Protein AF-A0A1V6M2D8-F1 (afdb_monomer)

pLDDT: mean 84.02, std 8.61, range [56.28, 93.31]

InterPro domains:
  IPR002560 Transposase IS204/IS1001/IS1096/IS1165, DDE domain [PF01610] (1-55)

Structure (mmCIF, N/CA/C/O backbone):
data_AF-A0A1V6M2D8-F1
#
_entry.id   AF-A0A1V6M2D8-F1
#
loop_
_atom_site.group_PDB
_atom_site.id
_atom_site.type_symbol
_atom_site.label_atom_id
_atom_site.label_alt_id
_atom_site.label_comp_id
_atom_site.label_asym_id
_atom_site.label_entity_id
_atom_site.label_seq_id
_atom_site.pdbx_PDB_ins_code
_atom_site.Cartn_x
_atom_site.Cartn_y
_atom_site.Cartn_z
_atom_site.occupancy
_atom_site.B_iso_or_equiv
_atom_site.auth_seq_id
_atom_site.auth_comp_id
_atom_site.auth_asym_id
_atom_site.auth_atom_id
_atom_site.pdbx_PDB_model_num
ATOM 1 N N . MET A 1 1 ? 29.514 1.709 -11.269 1.00 56.66 1 MET A N 1
ATOM 2 C CA . MET A 1 1 ? 28.336 1.532 -12.150 1.00 56.66 1 MET A CA 1
ATOM 3 C C . MET A 1 1 ? 27.092 1.888 -11.344 1.00 56.66 1 MET A C 1
ATOM 5 O O . MET A 1 1 ? 26.933 1.337 -10.262 1.00 56.66 1 MET A O 1
ATOM 9 N N . ASN A 1 2 ? 26.266 2.833 -11.797 1.00 80.06 2 ASN A N 1
ATOM 10 C CA . ASN A 1 2 ? 25.100 3.301 -11.035 1.00 80.06 2 ASN A CA 1
ATOM 11 C C . ASN A 1 2 ? 24.079 2.164 -10.841 1.00 80.06 2 ASN A C 1
ATOM 13 O O . ASN A 1 2 ? 23.463 1.714 -11.805 1.00 80.06 2 ASN A O 1
ATOM 17 N N . THR A 1 3 ? 23.876 1.714 -9.600 1.00 88.38 3 THR A N 1
ATOM 18 C CA .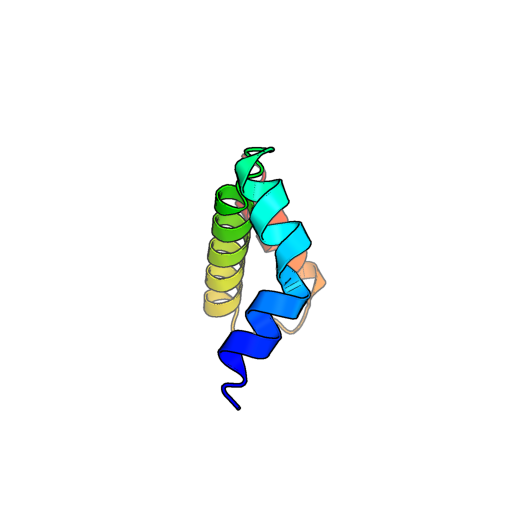 THR A 1 3 ? 22.872 0.696 -9.220 1.00 88.38 3 THR A CA 1
ATOM 19 C C . THR A 1 3 ? 21.472 1.054 -9.713 1.00 88.38 3 THR A C 1
ATOM 21 O O . THR A 1 3 ? 20.724 0.182 -10.149 1.00 88.38 3 THR A O 1
ATOM 24 N N . PHE A 1 4 ? 21.158 2.349 -9.733 1.00 89.25 4 PHE A N 1
ATOM 25 C CA . PHE A 1 4 ? 19.930 2.890 -10.306 1.00 89.25 4 PHE A CA 1
ATOM 26 C C . PHE A 1 4 ? 19.772 2.585 -11.805 1.00 89.25 4 PHE A C 1
ATOM 28 O O . PHE A 1 4 ? 18.711 2.137 -12.233 1.00 89.25 4 PHE A O 1
ATOM 35 N N . ALA A 1 5 ? 20.832 2.753 -12.602 1.00 91.19 5 ALA A N 1
ATOM 36 C CA . ALA A 1 5 ? 20.790 2.470 -14.038 1.00 91.19 5 ALA A CA 1
ATOM 37 C C . ALA A 1 5 ? 20.568 0.972 -14.307 1.00 91.19 5 ALA A C 1
ATOM 39 O O . ALA A 1 5 ? 19.742 0.607 -15.138 1.00 91.19 5 ALA A O 1
ATOM 40 N N . ASN A 1 6 ? 21.221 0.099 -13.534 1.00 92.12 6 ASN A N 1
ATOM 41 C CA . ASN A 1 6 ? 21.022 -1.350 -13.640 1.00 92.12 6 ASN A CA 1
ATOM 42 C C . ASN A 1 6 ? 19.589 -1.771 -13.270 1.00 92.12 6 ASN A C 1
ATOM 44 O O . ASN A 1 6 ? 19.022 -2.670 -13.892 1.00 92.12 6 ASN A O 1
ATOM 48 N N . MET A 1 7 ? 18.986 -1.110 -12.276 1.00 91.44 7 MET A N 1
ATOM 49 C CA . MET A 1 7 ? 17.588 -1.325 -11.905 1.00 91.44 7 MET A CA 1
ATOM 50 C C . MET A 1 7 ? 16.639 -0.924 -13.044 1.00 91.44 7 MET A C 1
ATOM 52 O O . MET A 1 7 ? 15.739 -1.694 -13.376 1.00 91.44 7 MET A O 1
ATOM 56 N N . LEU A 1 8 ? 16.852 0.239 -13.670 1.00 90.25 8 LEU A N 1
ATOM 57 C CA . LEU A 1 8 ? 16.039 0.693 -14.803 1.00 90.25 8 LEU A CA 1
ATOM 58 C C . LEU A 1 8 ? 16.099 -0.286 -15.977 1.00 90.25 8 LEU A C 1
ATOM 60 O O . LEU A 1 8 ? 15.056 -0.660 -16.507 1.00 90.25 8 LEU A O 1
ATOM 64 N N . THR A 1 9 ? 17.291 -0.768 -16.334 1.00 91.62 9 THR A N 1
ATOM 65 C CA . THR A 1 9 ? 17.444 -1.755 -17.411 1.00 91.62 9 THR A CA 1
ATOM 66 C C . THR A 1 9 ? 16.689 -3.048 -17.099 1.00 91.62 9 THR A C 1
ATOM 68 O O . THR A 1 9 ? 15.999 -3.576 -17.970 1.00 91.62 9 THR A O 1
ATOM 71 N N . LYS A 1 10 ? 16.739 -3.526 -15.846 1.00 93.31 10 LYS A N 1
ATOM 72 C CA . LYS A 1 10 ? 16.038 -4.745 -15.407 1.00 93.31 10 LYS A CA 1
ATOM 73 C C . LYS A 1 10 ? 14.512 -4.644 -15.527 1.00 93.31 10 LYS A C 1
ATOM 75 O O . LYS A 1 10 ? 13.872 -5.641 -15.847 1.00 93.31 10 LYS A O 1
ATOM 80 N N . TYR A 1 11 ? 13.930 -3.470 -15.278 1.00 90.38 11 TYR A N 1
ATOM 81 C CA . TYR A 1 11 ? 12.476 -3.250 -15.339 1.00 90.38 11 TYR A CA 1
ATOM 82 C C . TYR A 1 11 ? 12.003 -2.544 -16.620 1.00 90.38 11 TYR A C 1
ATOM 84 O O . TYR A 1 11 ? 10.822 -2.217 -16.736 1.00 90.38 11 TYR A O 1
ATOM 92 N N . SER A 1 12 ? 12.898 -2.341 -17.591 1.00 89.44 12 SER A N 1
ATOM 93 C CA . SER A 1 12 ? 12.644 -1.607 -18.840 1.00 89.44 12 SER A CA 1
ATOM 94 C C . SER A 1 12 ? 11.396 -2.085 -19.586 1.00 89.44 12 SER A C 1
ATOM 96 O O . SER A 1 12 ? 10.577 -1.265 -19.986 1.00 89.44 12 SER A O 1
ATOM 98 N N . TYR A 1 13 ? 11.193 -3.401 -19.684 1.00 89.06 13 TYR A N 1
ATOM 99 C CA . TYR A 1 13 ? 10.012 -3.998 -20.313 1.00 89.06 13 TYR A CA 1
ATOM 100 C C . TYR A 1 13 ? 8.690 -3.532 -19.679 1.00 89.06 13 TYR A C 1
ATOM 102 O O . TYR A 1 13 ? 7.761 -3.140 -20.380 1.00 89.06 13 TYR A O 1
ATOM 110 N N . GLY A 1 14 ? 8.609 -3.524 -18.345 1.00 85.00 14 GLY A N 1
ATOM 111 C CA . GLY A 1 14 ? 7.408 -3.083 -17.629 1.00 85.00 14 GLY A CA 1
ATOM 112 C C . GLY A 1 14 ? 7.170 -1.576 -17.738 1.00 85.00 14 GLY A C 1
ATOM 113 O O . GLY A 1 14 ? 6.024 -1.142 -17.816 1.00 85.00 14 GLY A O 1
ATOM 114 N N . ILE A 1 15 ? 8.249 -0.787 -17.784 1.00 85.81 15 ILE A N 1
ATOM 115 C CA . ILE A 1 15 ? 8.187 0.672 -17.945 1.00 85.81 15 ILE A CA 1
ATOM 116 C C . ILE A 1 15 ? 7.677 1.040 -19.345 1.00 85.81 15 ILE A C 1
ATOM 118 O O . ILE A 1 15 ? 6.802 1.892 -19.461 1.00 85.81 15 ILE A O 1
ATOM 122 N N . LEU A 1 16 ? 8.181 0.377 -20.392 1.00 85.88 16 LEU A N 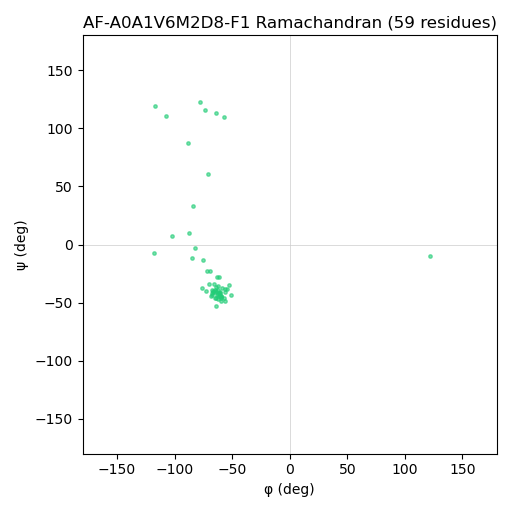1
ATOM 123 C CA . LEU A 1 16 ? 7.735 0.597 -21.772 1.00 85.88 16 LEU A CA 1
ATOM 124 C C . LEU A 1 16 ? 6.270 0.175 -21.961 1.00 85.88 16 LEU A C 1
ATOM 126 O O . LEU A 1 16 ? 5.470 0.965 -22.453 1.00 85.88 16 LEU A O 1
ATOM 130 N N . ASN A 1 17 ? 5.884 -0.998 -21.449 1.00 84.44 17 ASN A N 1
ATOM 131 C CA . ASN A 1 17 ? 4.497 -1.469 -21.510 1.00 84.44 17 ASN A CA 1
ATOM 132 C C . ASN A 1 17 ? 3.503 -0.553 -20.776 1.00 84.44 17 ASN A C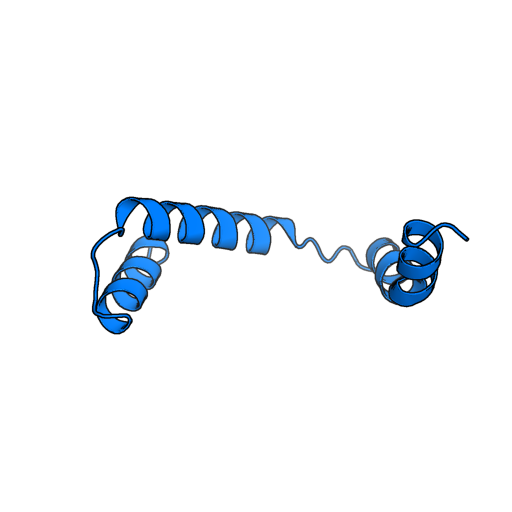 1
ATOM 134 O O . ASN A 1 17 ? 2.330 -0.516 -21.135 1.00 84.44 17 ASN A O 1
ATOM 138 N N . HIS A 1 18 ? 3.933 0.182 -19.747 1.00 79.75 18 HIS A N 1
ATOM 139 C CA . HIS A 1 18 ? 3.076 1.163 -19.072 1.00 79.75 18 HIS A CA 1
ATOM 140 C C . HIS A 1 18 ? 2.763 2.388 -19.953 1.00 79.75 18 HIS A C 1
ATOM 142 O O . HIS A 1 18 ? 1.758 3.063 -19.736 1.00 79.75 18 HIS A O 1
ATOM 148 N N . GLY A 1 19 ? 3.606 2.679 -20.950 1.00 76.62 19 GLY A N 1
ATOM 149 C CA . GLY A 1 19 ? 3.325 3.689 -21.972 1.00 76.62 19 GLY A CA 1
ATOM 150 C C . GLY A 1 19 ? 2.260 3.230 -22.969 1.00 76.62 19 GLY A C 1
ATOM 151 O O . GLY A 1 19 ? 1.369 4.006 -23.312 1.00 76.62 19 GLY A O 1
ATOM 152 N N . ASP A 1 20 ? 2.315 1.958 -23.371 1.00 80.69 20 ASP A N 1
ATOM 153 C CA . ASP A 1 20 ? 1.379 1.365 -24.335 1.00 80.69 20 ASP A CA 1
ATOM 154 C C . ASP A 1 20 ? 0.010 1.058 -23.707 1.00 80.69 20 ASP A C 1
ATOM 156 O O . ASP A 1 20 ? -1.039 1.259 -24.323 1.00 80.69 20 ASP A O 1
ATOM 160 N N . TYR A 1 21 ? 0.005 0.619 -22.446 1.00 77.75 21 TYR A N 1
ATOM 161 C CA . TYR A 1 21 ? -1.199 0.302 -21.688 1.00 77.75 21 TYR A CA 1
ATOM 162 C C . TYR A 1 21 ? -1.317 1.230 -20.482 1.00 77.75 21 TYR A C 1
ATOM 164 O O . TYR A 1 21 ? -0.498 1.183 -19.567 1.00 77.75 21 TYR A O 1
ATOM 172 N N . LYS A 1 22 ? -2.400 2.016 -20.426 1.00 69.44 22 LYS A N 1
ATOM 173 C CA . LYS A 1 22 ? -2.728 2.928 -19.312 1.00 69.44 22 LYS A CA 1
ATOM 174 C C . LYS A 1 22 ? -3.148 2.174 -18.039 1.00 69.44 22 LYS A C 1
ATOM 176 O O . LYS A 1 22 ? -4.267 2.313 -17.547 1.00 69.44 22 LYS A O 1
ATOM 181 N N . ILE A 1 23 ? -2.259 1.344 -17.499 1.00 74.44 23 ILE A N 1
ATOM 182 C CA . ILE A 1 23 ? -2.464 0.598 -16.256 1.00 74.44 23 ILE A CA 1
ATOM 183 C C . ILE A 1 23 ? -1.993 1.477 -15.102 1.00 74.44 23 ILE A C 1
ATOM 185 O O . ILE A 1 23 ? -0.842 1.420 -14.680 1.00 74.44 23 ILE A O 1
ATOM 189 N N . HIS A 1 24 ? -2.886 2.317 -14.590 1.00 75.69 24 HIS A N 1
ATOM 190 C CA . HIS A 1 24 ? -2.576 3.185 -13.458 1.00 75.69 24 HIS A CA 1
ATOM 191 C C . HIS A 1 24 ? -2.620 2.413 -12.131 1.00 75.69 24 HIS A C 1
ATOM 193 O O . HIS A 1 24 ? -3.657 1.876 -11.739 1.00 75.69 24 HIS A O 1
ATOM 199 N N . THR A 1 25 ? -1.518 2.424 -11.379 1.00 81.38 25 THR A N 1
ATOM 200 C CA . THR A 1 25 ? -1.455 1.877 -10.010 1.00 81.38 25 THR A CA 1
ATOM 201 C C . THR A 1 25 ? -1.980 2.849 -8.953 1.00 81.38 25 THR A C 1
ATOM 203 O O . THR A 1 25 ? -2.080 2.485 -7.784 1.00 81.38 25 THR A O 1
ATOM 206 N N . SER A 1 26 ? -2.372 4.067 -9.337 1.00 82.25 26 SER A N 1
ATOM 207 C CA . SER A 1 26 ? -2.762 5.147 -8.421 1.00 82.25 26 SER A CA 1
ATOM 208 C C . SER A 1 26 ? -3.893 4.750 -7.465 1.00 82.25 26 SER A C 1
ATOM 210 O O . SER A 1 26 ? -3.862 5.086 -6.282 1.00 82.25 26 SER A O 1
ATOM 212 N N . LYS A 1 27 ? -4.879 3.976 -7.942 1.00 84.56 27 LYS A N 1
ATOM 213 C CA . LYS A 1 27 ? -5.974 3.471 -7.096 1.00 84.56 27 LYS A CA 1
ATOM 214 C C . LYS A 1 27 ? -5.469 2.461 -6.061 1.00 84.56 27 LYS A C 1
ATOM 216 O O . LYS A 1 27 ? -5.848 2.543 -4.894 1.00 84.56 27 LYS A O 1
ATOM 221 N N . LEU A 1 28 ? -4.588 1.546 -6.471 1.00 87.75 28 LEU A N 1
ATOM 222 C CA . LEU A 1 28 ? -3.962 0.559 -5.585 1.00 87.75 28 LEU A CA 1
ATOM 223 C C . LEU A 1 28 ? -3.082 1.245 -4.530 1.00 87.75 28 LEU A C 1
ATOM 225 O O . LEU A 1 28 ? -3.096 0.879 -3.356 1.00 87.75 28 LEU A O 1
ATOM 229 N N . GLU A 1 29 ? -2.357 2.284 -4.931 1.00 89.50 29 GLU A N 1
ATOM 230 C CA . GLU A 1 29 ? -1.515 3.077 -4.042 1.00 89.50 29 GLU A CA 1
ATOM 231 C C . GLU A 1 29 ? -2.345 3.852 -3.008 1.00 89.50 29 GLU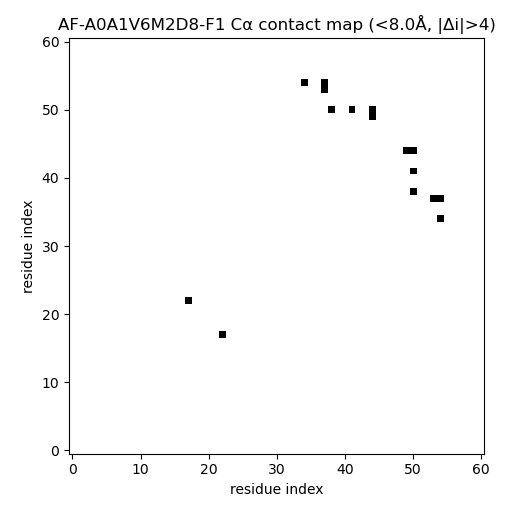 A C 1
ATOM 233 O O . GLU A 1 29 ? -2.017 3.853 -1.819 1.00 89.50 29 GLU A O 1
ATOM 238 N N . GLY A 1 30 ? -3.484 4.416 -3.422 1.00 90.00 30 GLY A N 1
ATOM 239 C CA . GLY A 1 30 ? -4.456 5.035 -2.519 1.00 90.00 30 GLY A CA 1
ATOM 240 C C . GLY A 1 30 ? -5.012 4.056 -1.479 1.00 90.00 30 GLY A C 1
ATOM 241 O O . GLY A 1 30 ? -5.051 4.372 -0.286 1.00 90.00 30 GLY A O 1
ATOM 242 N N . VAL A 1 31 ? -5.371 2.839 -1.904 1.00 91.00 31 VAL A N 1
ATOM 243 C CA . VAL A 1 31 ? -5.804 1.753 -1.004 1.00 91.00 31 VAL A CA 1
ATOM 244 C C . VAL A 1 31 ? -4.701 1.413 0.002 1.00 91.00 31 VAL A C 1
ATOM 246 O O . VAL A 1 31 ? -4.952 1.404 1.210 1.00 91.00 31 VAL A O 1
ATOM 249 N N . ASN A 1 32 ? -3.464 1.228 -0.465 1.00 91.94 32 ASN A N 1
ATOM 250 C CA . ASN A 1 32 ? -2.317 0.934 0.395 1.00 91.94 32 ASN A CA 1
ATOM 251 C C . ASN A 1 32 ? -2.048 2.043 1.419 1.00 91.94 32 ASN A C 1
ATOM 253 O O . ASN A 1 32 ? -1.764 1.758 2.585 1.00 91.94 32 ASN A O 1
ATOM 257 N N . ASN A 1 33 ? -2.166 3.310 1.025 1.00 92.94 33 ASN A N 1
ATOM 258 C CA . ASN A 1 33 ? -1.986 4.440 1.934 1.00 92.94 33 ASN A CA 1
ATOM 259 C C . ASN A 1 33 ? -3.086 4.505 3.001 1.00 92.94 33 ASN A C 1
ATOM 261 O O . ASN A 1 33 ? -2.781 4.723 4.179 1.00 92.94 33 ASN A O 1
ATOM 265 N N . LYS A 1 34 ? -4.344 4.233 2.631 1.00 91.25 34 LYS A N 1
ATOM 266 C CA . LYS A 1 34 ? -5.461 4.153 3.584 1.00 91.25 34 LYS A CA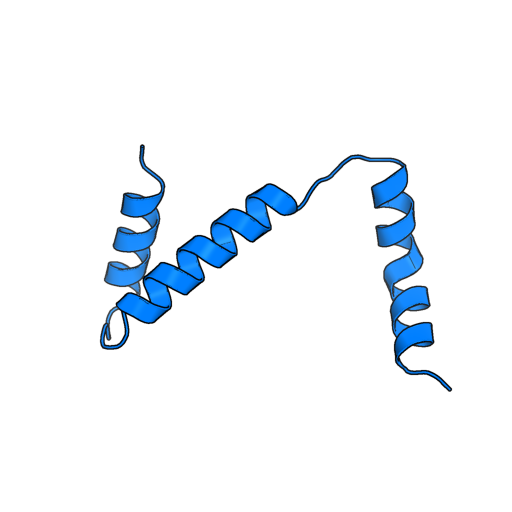 1
ATOM 267 C C . LYS A 1 34 ? -5.267 3.006 4.583 1.00 91.25 34 LYS A C 1
ATOM 269 O O . LYS A 1 34 ? -5.397 3.234 5.786 1.00 91.25 34 LYS A O 1
ATOM 274 N N . ILE A 1 35 ? -4.842 1.823 4.126 1.00 91.25 35 ILE A N 1
ATOM 275 C CA . ILE A 1 35 ? -4.507 0.682 5.000 1.00 91.25 35 ILE A CA 1
ATOM 276 C C . ILE A 1 35 ? -3.348 1.026 5.944 1.00 91.25 35 ILE A C 1
ATOM 278 O O . ILE A 1 35 ? -3.443 0.767 7.144 1.00 91.25 35 ILE A O 1
ATOM 282 N N . LYS A 1 36 ? -2.277 1.671 5.456 1.00 91.19 36 LYS A N 1
ATOM 283 C CA . LYS A 1 36 ? -1.172 2.147 6.314 1.00 91.19 36 LYS A CA 1
ATOM 284 C C . LYS A 1 36 ? -1.662 3.128 7.384 1.00 91.19 36 LYS A C 1
ATOM 286 O O . LYS A 1 36 ? -1.178 3.088 8.511 1.00 91.19 36 LYS A O 1
ATOM 291 N N . GLY A 1 37 ? -2.620 3.997 7.060 1.00 91.06 37 GLY A N 1
ATOM 292 C CA . GLY A 1 37 ? -3.269 4.885 8.028 1.00 91.06 37 GLY A CA 1
ATOM 293 C C . GLY A 1 37 ? -4.026 4.123 9.118 1.00 91.06 37 GLY A C 1
ATOM 294 O O . GLY A 1 37 ? -3.833 4.402 10.301 1.00 91.06 37 GLY A O 1
ATOM 295 N N . ILE A 1 38 ? -4.824 3.123 8.733 1.00 88.62 38 ILE A N 1
ATOM 296 C CA . ILE A 1 38 ? -5.532 2.240 9.674 1.00 88.62 38 ILE A CA 1
ATOM 297 C C . ILE A 1 38 ? -4.518 1.512 10.558 1.00 88.62 38 ILE A C 1
ATOM 299 O O . ILE A 1 38 ? -4.659 1.546 11.773 1.00 88.62 38 I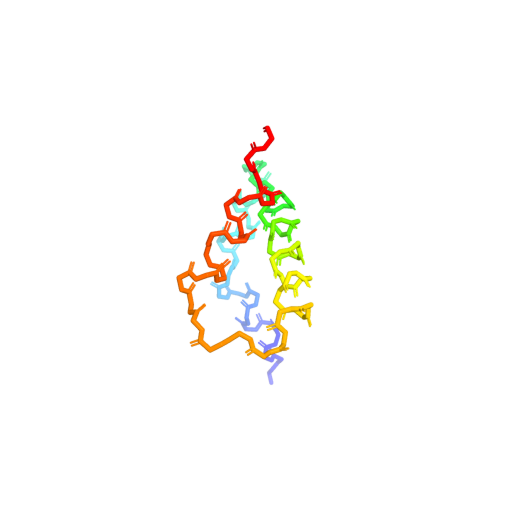LE A O 1
ATOM 303 N N . LYS A 1 39 ? -3.445 0.960 9.973 1.00 87.19 39 LYS A N 1
ATOM 304 C CA . LYS A 1 39 ? -2.359 0.286 10.702 1.00 87.19 39 LYS A CA 1
ATOM 305 C C . LYS A 1 39 ? -1.715 1.185 11.764 1.00 87.19 39 LYS A C 1
ATOM 307 O O . LYS A 1 39 ? -1.455 0.722 12.866 1.00 87.19 39 LYS A O 1
ATOM 312 N N . ARG A 1 40 ? -1.495 2.473 11.467 1.00 86.25 40 ARG A N 1
ATOM 313 C CA . ARG A 1 40 ? -0.941 3.438 12.440 1.00 86.25 40 ARG A CA 1
ATOM 314 C C . ARG A 1 40 ? -1.898 3.737 13.595 1.00 86.25 40 ARG A C 1
ATOM 316 O O . ARG A 1 40 ? -1.454 3.846 14.729 1.00 86.25 40 ARG A O 1
ATOM 323 N N . LYS A 1 41 ? -3.202 3.852 13.328 1.00 82.75 41 LYS A N 1
ATOM 324 C CA . LYS A 1 41 ? -4.223 4.021 14.383 1.00 82.75 41 LYS A CA 1
ATOM 325 C C . LYS A 1 41 ? -4.442 2.740 15.192 1.00 82.75 41 LYS A C 1
ATOM 327 O O . LYS A 1 41 ? -4.917 2.791 16.316 1.00 82.75 41 LYS A O 1
ATOM 332 N N . ALA A 1 42 ? -4.097 1.608 14.593 1.00 75.81 42 ALA A N 1
ATOM 333 C CA . ALA A 1 42 ? -4.228 0.263 15.119 1.00 75.81 42 ALA A CA 1
ATOM 334 C C . ALA A 1 42 ? -3.022 -0.206 15.959 1.00 75.81 42 ALA A C 1
ATOM 336 O O . ALA A 1 42 ? -2.936 -1.393 16.276 1.00 75.81 42 ALA A O 1
ATOM 337 N N . TYR A 1 43 ? -2.080 0.676 16.316 1.00 64.56 43 TYR A N 1
ATOM 338 C CA . TYR A 1 43 ? -0.956 0.298 17.179 1.00 64.56 43 TYR A CA 1
ATOM 339 C C . TYR A 1 43 ? -1.482 -0.270 18.509 1.00 64.56 43 TYR A C 1
ATOM 341 O O . TYR A 1 43 ? -2.062 0.458 19.309 1.00 64.56 43 TYR A O 1
ATOM 349 N N . GLY A 1 44 ? -1.311 -1.583 18.704 1.00 67.06 44 GLY A N 1
ATOM 350 C CA . GLY A 1 44 ? -1.803 -2.324 19.872 1.00 67.06 44 GLY A CA 1
ATOM 351 C C . GLY A 1 44 ? -2.760 -3.484 19.565 1.00 67.06 44 GLY A C 1
ATOM 352 O O . GLY A 1 44 ? -3.025 -4.284 20.458 1.00 67.06 44 GLY A O 1
ATOM 353 N N . PHE A 1 45 ? -3.255 -3.638 18.329 1.00 66.00 45 PHE A N 1
ATOM 354 C CA . PHE A 1 45 ? -4.037 -4.830 17.973 1.00 66.00 45 PHE A CA 1
ATOM 355 C C . PHE A 1 45 ? -3.127 -6.054 17.828 1.00 66.00 45 PHE A C 1
ATOM 357 O O . PHE A 1 45 ? -2.284 -6.107 16.938 1.00 66.00 45 PHE A O 1
ATOM 364 N N . HIS A 1 46 ? -3.324 -7.039 18.705 1.00 70.00 46 HIS A N 1
ATOM 365 C CA . HIS A 1 46 ? -2.637 -8.334 18.655 1.00 70.00 46 HIS A CA 1
ATOM 366 C C . HIS A 1 46 ? -3.332 -9.337 17.712 1.00 70.00 46 HIS A C 1
ATOM 368 O O . HIS A 1 46 ? -2.769 -10.382 17.407 1.00 70.00 46 HIS A O 1
ATOM 374 N N . ASP A 1 47 ? -4.554 -9.028 17.249 1.00 81.75 47 ASP A N 1
ATOM 375 C CA . ASP A 1 47 ? -5.353 -9.905 16.382 1.00 81.75 47 ASP A CA 1
ATOM 376 C C . ASP A 1 47 ? -5.413 -9.376 14.937 1.00 81.75 47 ASP A C 1
ATOM 378 O O . ASP A 1 47 ? -6.071 -8.374 14.630 1.00 81.75 47 ASP A O 1
ATOM 382 N N . GLU A 1 48 ? -4.754 -10.090 14.025 1.00 83.31 48 GLU A N 1
ATOM 383 C CA . GLU A 1 48 ? -4.755 -9.814 12.585 1.00 83.31 48 GLU A CA 1
ATOM 384 C C . GLU A 1 48 ? -6.147 -9.953 11.945 1.00 83.31 48 GLU A C 1
ATOM 386 O O . GLU A 1 48 ? -6.464 -9.264 10.966 1.00 83.31 48 GLU A O 1
ATOM 391 N N . ARG A 1 49 ? -7.024 -10.795 12.511 1.00 86.06 49 ARG A N 1
ATOM 392 C CA . ARG A 1 49 ? -8.405 -10.961 12.031 1.00 86.06 49 ARG A CA 1
ATOM 393 C C . ARG A 1 49 ? -9.209 -9.697 12.289 1.00 86.06 49 ARG A C 1
ATOM 395 O O . ARG A 1 49 ? -9.930 -9.235 11.408 1.00 86.06 49 ARG A O 1
ATOM 402 N N . TYR A 1 50 ? -9.026 -9.085 13.458 1.00 85.75 50 TYR A N 1
ATOM 403 C CA . TYR A 1 50 ? -9.668 -7.812 13.776 1.00 85.75 50 TYR A CA 1
ATOM 404 C C . TYR A 1 50 ? -9.167 -6.680 12.869 1.00 85.75 50 TYR A C 1
ATOM 406 O O . TYR A 1 50 ? -9.959 -5.871 12.382 1.00 85.75 50 TYR A O 1
ATOM 414 N N . PHE A 1 51 ? -7.866 -6.654 12.564 1.00 86.38 51 PHE A N 1
ATOM 415 C CA . PHE A 1 51 ? -7.310 -5.706 11.598 1.00 86.38 51 PHE A CA 1
ATOM 416 C C . PHE A 1 51 ? -7.914 -5.887 10.194 1.00 86.38 51 PHE A C 1
ATOM 418 O O . PHE A 1 51 ? -8.298 -4.905 9.557 1.00 86.38 51 PHE A O 1
ATOM 425 N N . SER A 1 52 ? -8.088 -7.133 9.747 1.00 88.25 52 SER A N 1
ATOM 426 C CA . SER A 1 52 ? -8.723 -7.458 8.462 1.00 88.25 52 SER A CA 1
ATOM 427 C C . SER A 1 52 ? -10.180 -6.986 8.403 1.00 88.25 52 SER A C 1
ATOM 429 O O . SER A 1 52 ? -10.592 -6.366 7.422 1.00 88.25 52 SER A O 1
ATOM 431 N N . LEU A 1 53 ? -10.945 -7.173 9.484 1.00 89.62 53 LEU A N 1
ATOM 432 C CA . LEU A 1 53 ? -12.314 -6.658 9.595 1.00 89.62 53 LEU A CA 1
ATOM 433 C C . LEU A 1 53 ? -12.362 -5.125 9.528 1.00 89.62 53 LEU A C 1
ATOM 435 O O . LEU A 1 53 ? -13.237 -4.566 8.868 1.00 89.62 53 LEU A O 1
ATOM 439 N N . LYS A 1 54 ? -11.398 -4.428 10.145 1.00 87.88 54 LYS A N 1
ATOM 440 C CA . LYS A 1 54 ? -11.282 -2.964 10.041 1.00 87.88 54 LYS A CA 1
ATOM 441 C C . LYS A 1 54 ? -10.941 -2.486 8.634 1.00 87.88 54 LYS A C 1
ATOM 443 O O . LYS A 1 54 ? -11.423 -1.428 8.234 1.00 87.88 54 LYS A O 1
ATOM 448 N N . ILE A 1 55 ? -10.148 -3.249 7.882 1.00 89.19 55 ILE A N 1
ATOM 449 C CA . ILE A 1 55 ? -9.895 -2.971 6.464 1.00 89.19 55 ILE A CA 1
ATOM 450 C C . ILE A 1 55 ? -11.198 -3.112 5.674 1.00 89.19 55 ILE A C 1
ATOM 452 O O . ILE A 1 55 ? -11.581 -2.160 5.003 1.00 89.19 55 ILE A O 1
ATOM 456 N N . ILE A 1 56 ? -11.904 -4.242 5.794 1.00 90.19 56 ILE A N 1
ATOM 457 C CA . ILE A 1 56 ? -13.170 -4.486 5.081 1.00 90.19 56 ILE A CA 1
ATOM 458 C C . ILE A 1 56 ? -14.178 -3.374 5.395 1.00 90.19 56 ILE A C 1
ATOM 460 O O . ILE A 1 56 ? -14.698 -2.747 4.478 1.00 90.19 56 ILE A O 1
ATOM 464 N N . GLN A 1 57 ? -14.363 -3.042 6.677 1.00 89.44 57 GLN A N 1
ATOM 465 C CA . GLN A 1 57 ? -15.231 -1.945 7.115 1.00 89.44 57 GLN A CA 1
ATOM 466 C C . GLN A 1 57 ? -14.875 -0.604 6.447 1.00 89.44 57 GLN A C 1
ATOM 468 O O . GLN A 1 57 ? -15.760 0.172 6.108 1.00 89.44 57 GLN A O 1
ATOM 473 N N . ALA A 1 58 ? -13.589 -0.310 6.242 1.00 88.06 58 ALA A N 1
ATOM 474 C CA . ALA A 1 58 ? -13.141 0.957 5.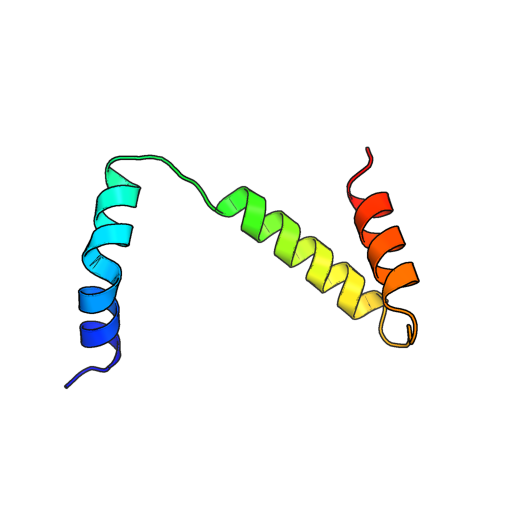663 1.00 88.06 58 ALA A CA 1
ATOM 475 C C . ALA A 1 58 ? -13.358 1.074 4.141 1.00 88.06 58 ALA A C 1
ATOM 477 O O . ALA A 1 58 ? -13.215 2.181 3.599 1.00 88.06 58 ALA A O 1
ATOM 478 N N . PHE A 1 59 ? -13.652 -0.041 3.464 1.00 87.81 59 PHE A N 1
ATOM 479 C CA . PHE A 1 59 ? -13.879 -0.120 2.017 1.00 87.81 59 PHE A CA 1
ATOM 480 C C . PHE A 1 59 ? -15.295 -0.590 1.631 1.00 87.81 59 PHE A C 1
ATOM 482 O O . PHE A 1 59 ? -15.621 -0.517 0.454 1.00 87.81 59 PHE A O 1
ATOM 489 N N . ALA A 1 60 ? -16.130 -1.023 2.581 1.00 82.50 60 ALA A N 1
ATOM 490 C CA . ALA A 1 60 ? -17.477 -1.564 2.352 1.00 82.50 60 ALA A CA 1
ATOM 491 C C . A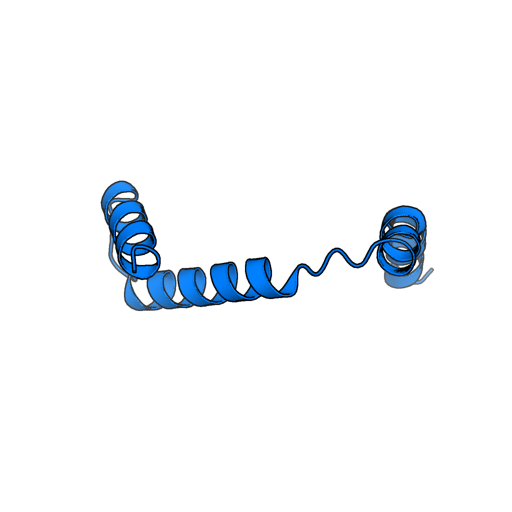LA A 1 60 ? -18.602 -0.507 2.221 1.00 82.50 60 ALA A C 1
ATOM 493 O O . ALA A 1 60 ? -19.723 -0.769 2.647 1.00 82.50 60 ALA A O 1
ATOM 494 N N . ASN A 1 61 ? -18.311 0.675 1.663 1.00 56.28 61 ASN A N 1
ATOM 495 C CA . ASN A 1 61 ? -19.349 1.664 1.320 1.00 56.28 61 ASN A CA 1
ATOM 496 C C . ASN A 1 61 ? -20.006 1.339 -0.021 1.00 56.28 61 ASN A C 1
ATOM 498 O O . ASN A 1 61 ? -19.242 1.041 -0.968 1.00 56.28 61 ASN A O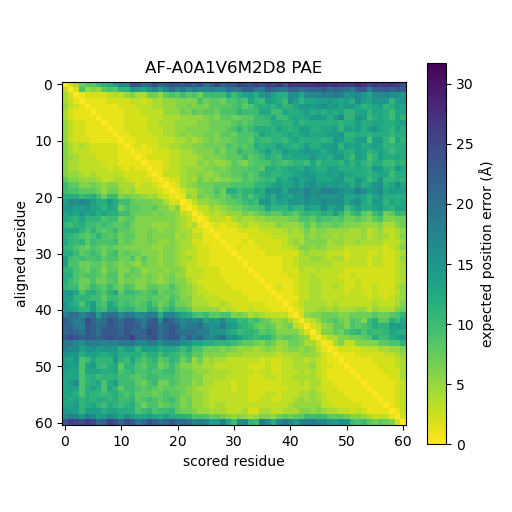 1
#

Radius of gyration: 17.64 Å; Cα contacts (8 Å, |Δi|>4): 8; chains: 1; bounding box: 48×16×44 Å

Sequence (61 aa):
MNTFANMLTKYSYGILNHGDYKIHTSKLEGVNNKIKGIKRKAYGFHDERYFSLKIIQAFAN

Organism: NCBI:txid392547

Secondary structure (DSSP, 8-state):
--HHHHHHHHHHHHHHHHHHS----HHHHHHHHHHHHHHHHTTT---HHHHHHHHHHHH--

Mean predicted aligned error: 7.91 Å

Solvent-accessible surface area (backbone atoms only — not comparable to full-atom values): 3791 Å² total; per-residue (Å²): 130,65,66,67,59,56,50,49,64,74,45,38,69,62,58,54,49,46,72,79,39,89,75,74,58,64,66,60,52,51,51,52,51,52,50,52,52,50,53,64,75,45,73,82,69,89,50,68,67,59,52,50,52,54,52,49,65,75,65,71,121

Foldseek 3Di:
DDPVVVVCVVCVVVVVVCVVDVPDCVVVVVLVVVLVVLVVVVVPDPDPVVSVVVSCVVVVD